Protein AF-A0AAT9P9F9-F1 (afdb_monomer)

Radius of gyration: 23.36 Å; Cα contacts (8 Å, |Δi|>4): 124; chains: 1; bounding box: 58×26×88 Å

Organism: NCBI:txid3039389

Structure (mmCIF, N/CA/C/O backbone):
data_AF-A0AAT9P9F9-F1
#
_entry.id   AF-A0AAT9P9F9-F1
#
loop_
_atom_site.group_PDB
_atom_site.id
_atom_site.type_symbol
_atom_site.label_atom_id
_atom_site.label_alt_id
_atom_site.label_comp_id
_atom_site.label_asym_id
_atom_site.label_entity_id
_atom_site.label_seq_id
_atom_site.pdbx_PDB_ins_code
_atom_site.Cartn_x
_atom_site.Cartn_y
_atom_site.Cartn_z
_atom_site.occupancy
_atom_site.B_iso_or_equiv
_atom_site.auth_seq_id
_atom_site.auth_comp_id
_atom_site.auth_asym_id
_atom_site.auth_atom_id
_atom_site.pdbx_PDB_model_num
ATOM 1 N N . MET A 1 1 ? 8.297 -2.705 21.765 1.00 57.44 1 MET A N 1
ATOM 2 C CA . MET A 1 1 ? 7.595 -2.407 20.505 1.00 57.44 1 MET A CA 1
ATOM 3 C C . MET A 1 1 ? 6.205 -2.991 20.633 1.00 57.44 1 MET A C 1
ATOM 5 O O . MET A 1 1 ? 6.099 -4.187 20.904 1.00 57.44 1 MET A O 1
ATOM 9 N N . ASP A 1 2 ? 5.169 -2.160 20.589 1.00 84.50 2 ASP A N 1
ATOM 10 C CA . ASP A 1 2 ? 3.793 -2.649 20.717 1.00 84.50 2 ASP A CA 1
ATOM 11 C C . ASP A 1 2 ? 3.358 -3.439 19.456 1.00 84.50 2 ASP A C 1
ATOM 13 O O . ASP A 1 2 ? 4.040 -3.430 18.427 1.00 84.50 2 ASP A O 1
ATOM 17 N N . GLU A 1 3 ? 2.269 -4.216 19.528 1.00 90.31 3 GLU A N 1
ATOM 18 C CA . GLU A 1 3 ? 1.810 -5.025 18.382 1.00 90.31 3 GLU A CA 1
ATOM 19 C C . GLU A 1 3 ? 1.449 -4.173 17.153 1.00 90.31 3 GLU A C 1
ATOM 21 O O . GLU A 1 3 ? 1.621 -4.630 16.022 1.00 90.31 3 GLU A O 1
ATOM 26 N N . LEU A 1 4 ? 0.954 -2.947 17.355 1.00 91.81 4 LEU A N 1
ATOM 27 C CA . LEU A 1 4 ? 0.575 -2.050 16.265 1.00 91.81 4 LEU A CA 1
ATOM 28 C C . LEU A 1 4 ? 1.821 -1.520 15.552 1.00 91.81 4 LEU A C 1
ATOM 30 O O . LEU A 1 4 ? 1.879 -1.543 14.328 1.00 91.81 4 LEU A O 1
ATOM 34 N N . GLU A 1 5 ? 2.830 -1.104 16.304 1.00 93.12 5 GLU A N 1
ATOM 35 C CA . GLU A 1 5 ? 4.119 -0.621 15.825 1.00 93.12 5 GLU A CA 1
ATOM 36 C C . GLU A 1 5 ? 4.848 -1.705 15.022 1.00 93.12 5 GLU A C 1
ATOM 38 O O . GLU A 1 5 ? 5.310 -1.443 13.913 1.00 93.12 5 GLU A O 1
ATOM 43 N N . ASN A 1 6 ? 4.835 -2.956 15.499 1.00 93.88 6 ASN A N 1
ATOM 44 C CA . ASN A 1 6 ? 5.340 -4.101 14.735 1.00 93.88 6 ASN A CA 1
ATOM 45 C C . ASN A 1 6 ? 4.597 -4.290 13.401 1.00 93.88 6 ASN A C 1
ATOM 47 O O . ASN A 1 6 ? 5.205 -4.623 12.383 1.00 93.88 6 ASN A O 1
ATOM 51 N N . ASP A 1 7 ? 3.276 -4.112 13.389 1.00 94.00 7 ASP A N 1
ATOM 52 C CA . ASP A 1 7 ? 2.460 -4.256 12.184 1.00 94.00 7 ASP A CA 1
ATOM 53 C C . ASP A 1 7 ? 2.666 -3.083 11.204 1.00 94.00 7 ASP A C 1
ATOM 55 O O . ASP A 1 7 ? 2.683 -3.300 9.990 1.00 94.00 7 ASP A O 1
ATOM 59 N N . ILE A 1 8 ? 2.877 -1.863 11.711 1.00 94.56 8 ILE A N 1
ATOM 60 C CA . ILE A 1 8 ? 3.256 -0.677 10.923 1.00 94.56 8 ILE A CA 1
ATOM 61 C C . ILE A 1 8 ? 4.634 -0.887 10.292 1.00 94.56 8 ILE A C 1
ATOM 63 O O . ILE A 1 8 ? 4.811 -0.620 9.104 1.00 94.56 8 ILE A O 1
ATOM 67 N N . GLU A 1 9 ? 5.593 -1.423 11.042 1.00 94.38 9 GLU A N 1
ATOM 68 C CA . GLU A 1 9 ? 6.934 -1.707 10.535 1.00 94.38 9 GLU A CA 1
ATOM 69 C C . GLU A 1 9 ? 6.909 -2.779 9.434 1.00 94.38 9 GLU A C 1
ATOM 71 O O . GLU A 1 9 ? 7.625 -2.669 8.440 1.00 94.38 9 GLU A O 1
ATOM 76 N N . ARG A 1 10 ? 6.029 -3.788 9.524 1.00 94.19 10 ARG A N 1
ATOM 77 C CA . ARG A 1 10 ? 5.829 -4.744 8.416 1.00 94.19 10 ARG A CA 1
ATOM 78 C C . ARG A 1 10 ? 5.251 -4.079 7.167 1.00 94.19 10 ARG A C 1
ATOM 80 O O . ARG A 1 10 ? 5.717 -4.371 6.065 1.00 94.19 10 ARG A O 1
ATOM 87 N N . LEU A 1 11 ? 4.288 -3.164 7.322 1.00 94.38 11 LEU A N 1
ATOM 88 C CA . LEU A 1 11 ? 3.783 -2.361 6.201 1.00 94.38 11 LEU A CA 1
ATOM 89 C C . LEU A 1 11 ? 4.886 -1.497 5.582 1.00 94.38 11 LEU A C 1
ATOM 91 O O . LEU A 1 11 ? 4.974 -1.393 4.362 1.00 94.38 11 LEU A O 1
ATOM 95 N N . LYS A 1 12 ? 5.745 -0.900 6.407 1.00 94.88 12 LYS A N 1
ATOM 96 C CA . LYS A 1 12 ? 6.886 -0.117 5.938 1.00 94.88 12 LYS A CA 1
ATOM 97 C C . LYS A 1 12 ? 7.833 -0.969 5.102 1.00 94.88 12 LYS A C 1
ATOM 99 O O . LYS A 1 12 ? 8.059 -0.647 3.941 1.00 94.88 12 LYS A O 1
ATOM 104 N N . LYS A 1 13 ? 8.277 -2.107 5.641 1.00 94.88 13 LYS A N 1
ATOM 105 C CA . LYS A 1 13 ? 9.203 -3.026 4.965 1.00 94.88 13 LYS A CA 1
ATOM 106 C C . LYS A 1 13 ? 8.674 -3.519 3.625 1.00 94.88 13 LYS A C 1
ATOM 108 O O . LYS A 1 13 ? 9.432 -3.589 2.662 1.00 94.88 13 LYS A O 1
ATOM 113 N N . ILE A 1 14 ? 7.381 -3.848 3.526 1.00 95.44 14 ILE A N 1
ATOM 114 C CA . ILE A 1 14 ? 6.821 -4.288 2.241 1.00 95.44 14 ILE A CA 1
ATOM 115 C C . ILE A 1 14 ? 6.774 -3.139 1.223 1.00 95.44 14 ILE A C 1
ATOM 117 O O . ILE A 1 14 ? 7.023 -3.384 0.049 1.00 95.44 14 ILE A O 1
ATOM 121 N N . ILE A 1 15 ? 6.523 -1.894 1.645 1.00 95.75 15 ILE A N 1
ATOM 122 C CA . ILE A 1 15 ? 6.526 -0.719 0.754 1.00 95.75 15 ILE A CA 1
ATOM 123 C C . ILE A 1 15 ? 7.952 -0.319 0.355 1.00 95.75 15 ILE A C 1
ATOM 125 O O . ILE A 1 15 ? 8.186 0.014 -0.802 1.00 95.75 15 ILE A O 1
ATOM 129 N N . GLU A 1 16 ? 8.916 -0.398 1.268 1.00 95.50 16 GLU A N 1
ATOM 130 C CA . GLU A 1 16 ? 10.337 -0.194 0.964 1.00 95.50 16 GLU A CA 1
ATOM 131 C C . GLU A 1 16 ? 10.855 -1.256 -0.006 1.00 95.50 16 GLU A C 1
ATOM 133 O O . GLU A 1 16 ? 11.588 -0.933 -0.934 1.00 95.50 16 GLU A O 1
ATOM 138 N N . ASN A 1 17 ? 10.410 -2.508 0.133 1.00 94.44 17 ASN A N 1
ATOM 139 C CA . ASN A 1 17 ? 10.701 -3.545 -0.850 1.00 94.44 17 ASN A CA 1
ATOM 140 C C . ASN A 1 17 ? 10.105 -3.191 -2.225 1.00 94.44 17 ASN A C 1
ATOM 142 O O . ASN A 1 17 ? 10.805 -3.280 -3.228 1.00 94.44 17 ASN A O 1
ATOM 146 N N . LEU A 1 18 ? 8.853 -2.710 -2.296 1.00 94.62 18 LEU A N 1
ATOM 147 C CA . LEU A 1 18 ? 8.296 -2.200 -3.561 1.00 94.62 18 LEU A CA 1
ATOM 148 C C . LEU A 1 18 ? 9.190 -1.112 -4.160 1.00 94.62 18 LEU A C 1
ATOM 150 O O . LEU A 1 18 ? 9.515 -1.177 -5.344 1.00 94.62 18 LEU A O 1
ATOM 154 N N . LEU A 1 19 ? 9.599 -0.137 -3.347 1.00 94.81 19 LEU A N 1
ATOM 155 C CA . LEU A 1 19 ? 10.474 0.951 -3.768 1.00 94.81 19 LEU A CA 1
ATOM 156 C C . LEU A 1 19 ? 11.797 0.420 -4.324 1.00 94.81 19 LEU A C 1
ATOM 158 O O . LEU A 1 19 ? 12.185 0.795 -5.429 1.00 94.81 19 LEU A O 1
ATOM 162 N N . GLU A 1 20 ? 12.464 -0.477 -3.606 1.00 94.31 20 GLU A N 1
ATOM 163 C CA . GLU A 1 20 ? 13.732 -1.052 -4.045 1.00 94.31 20 GLU A CA 1
ATOM 164 C C . GLU A 1 20 ? 13.571 -1.785 -5.374 1.00 94.31 20 GLU A C 1
ATOM 166 O O . GLU A 1 20 ? 14.307 -1.540 -6.329 1.00 94.31 20 GLU A O 1
ATOM 171 N N . ARG A 1 21 ? 12.519 -2.594 -5.494 1.00 92.31 21 ARG A N 1
ATOM 172 C CA . ARG A 1 21 ? 12.240 -3.336 -6.720 1.00 92.31 21 ARG A CA 1
ATOM 173 C C . ARG A 1 21 ? 11.961 -2.443 -7.920 1.00 92.31 21 ARG A C 1
ATOM 175 O O . ARG A 1 21 ? 12.352 -2.793 -9.029 1.00 92.31 21 ARG A O 1
ATOM 182 N N . THR A 1 22 ? 11.350 -1.273 -7.730 1.00 91.19 22 THR A N 1
ATOM 183 C CA . THR A 1 22 ? 11.144 -0.321 -8.836 1.00 91.19 22 THR A CA 1
ATOM 184 C C . THR A 1 22 ? 12.444 0.226 -9.428 1.00 91.19 22 THR A C 1
ATOM 186 O O . THR A 1 22 ? 12.432 0.700 -10.564 1.00 91.19 22 THR A O 1
ATOM 189 N N . LYS A 1 23 ? 13.574 0.156 -8.710 1.00 90.81 23 LYS A N 1
ATOM 190 C CA . LYS A 1 23 ? 14.862 0.682 -9.188 1.00 90.81 23 LYS A CA 1
ATOM 191 C C . LYS A 1 23 ? 15.474 -0.151 -10.314 1.00 90.81 23 LYS A C 1
ATOM 193 O O . LYS A 1 23 ? 16.249 0.406 -11.089 1.00 90.81 23 LYS A O 1
ATOM 198 N N . TYR A 1 24 ? 15.098 -1.425 -10.436 1.00 91.75 24 TYR A N 1
ATOM 199 C CA . TYR A 1 24 ? 15.589 -2.329 -11.485 1.00 91.75 24 TYR A CA 1
ATOM 200 C C . TYR A 1 24 ? 14.945 -2.105 -12.854 1.00 91.75 24 TYR A C 1
ATOM 202 O O . TYR A 1 24 ? 15.391 -2.691 -13.834 1.00 91.75 24 TYR A O 1
ATOM 210 N N . TYR A 1 25 ? 13.915 -1.263 -12.930 1.00 88.38 25 TYR A N 1
ATOM 211 C CA . TYR A 1 25 ? 13.144 -1.063 -14.148 1.00 88.38 25 TYR A CA 1
ATOM 212 C C . TYR A 1 25 ? 13.165 0.404 -14.578 1.00 88.38 25 TYR A C 1
ATOM 214 O O . TYR A 1 25 ? 13.230 1.343 -13.770 1.00 88.38 25 TYR A O 1
ATOM 222 N N . SER A 1 26 ? 13.094 0.611 -15.884 1.00 87.56 26 SER A N 1
ATOM 223 C CA . SER A 1 26 ? 12.934 1.922 -16.495 1.00 87.56 26 SER A CA 1
ATOM 224 C C . SER A 1 26 ? 11.503 2.446 -16.331 1.00 87.56 26 SER A C 1
ATOM 226 O O . SER A 1 26 ? 10.536 1.697 -16.169 1.00 87.56 26 SER A O 1
ATOM 228 N N . ALA A 1 27 ? 11.342 3.767 -16.427 1.00 83.88 27 ALA A N 1
ATOM 229 C CA . ALA A 1 27 ? 10.018 4.385 -16.407 1.00 83.88 27 ALA A CA 1
ATOM 230 C C . ALA A 1 27 ? 9.140 3.919 -17.582 1.00 83.88 27 ALA A C 1
ATOM 232 O O . ALA A 1 27 ? 7.933 3.763 -17.417 1.00 83.88 27 ALA A O 1
ATOM 233 N N . THR A 1 28 ? 9.741 3.652 -18.746 1.00 83.62 28 THR A N 1
ATOM 234 C CA . THR A 1 28 ? 9.040 3.139 -19.931 1.00 83.62 28 THR A CA 1
ATOM 235 C C . THR A 1 28 ? 8.462 1.753 -19.675 1.00 83.62 28 THR A C 1
ATOM 237 O O . THR A 1 28 ? 7.300 1.510 -19.993 1.00 83.62 28 THR A O 1
ATOM 240 N N . GLU A 1 29 ? 9.227 0.870 -19.027 1.00 85.19 29 GLU A N 1
ATOM 241 C CA . GLU A 1 29 ? 8.731 -0.443 -18.610 1.00 85.19 29 GLU A CA 1
ATOM 242 C C . GLU A 1 29 ? 7.588 -0.315 -17.605 1.00 85.19 29 GLU A C 1
ATOM 244 O O . GLU A 1 29 ? 6.678 -1.130 -17.624 1.00 85.19 29 GLU A O 1
ATOM 249 N N . PHE A 1 30 ? 7.551 0.717 -16.766 1.00 83.62 30 PHE A N 1
ATOM 250 C CA . PHE A 1 30 ? 6.453 0.918 -15.816 1.00 83.62 30 PHE A CA 1
ATOM 251 C C . PHE A 1 30 ? 5.198 1.586 -16.399 1.00 83.62 30 PHE A C 1
ATOM 253 O O . PHE A 1 30 ? 4.101 1.364 -15.889 1.00 83.62 30 PHE A O 1
ATOM 260 N N . ASN A 1 31 ? 5.329 2.361 -17.476 1.00 74.00 31 ASN A N 1
ATOM 261 C CA . ASN A 1 31 ? 4.277 3.234 -18.011 1.00 74.00 31 ASN A CA 1
ATOM 262 C C . ASN A 1 31 ? 3.159 2.522 -18.807 1.00 74.00 31 ASN A C 1
ATOM 264 O O . ASN A 1 31 ? 2.290 3.181 -19.373 1.00 74.00 31 ASN A O 1
ATOM 268 N N . CYS A 1 32 ? 3.137 1.190 -18.896 1.00 58.78 32 CYS A N 1
ATOM 269 C CA . CYS A 1 32 ? 2.104 0.474 -19.654 1.00 58.78 32 CYS A CA 1
ATOM 270 C C . CYS A 1 32 ? 0.735 0.493 -18.936 1.00 58.78 32 CYS A C 1
ATOM 272 O O . CYS A 1 32 ? 0.322 -0.499 -18.341 1.00 58.78 32 CYS A O 1
ATOM 274 N N . ASN A 1 33 ? 0.029 1.625 -19.021 1.00 64.00 33 ASN A N 1
ATOM 275 C CA . ASN A 1 33 ? -1.388 1.865 -18.701 1.00 64.00 33 ASN A CA 1
ATOM 276 C C . ASN A 1 33 ? -1.870 1.627 -17.254 1.00 64.00 33 ASN A C 1
ATOM 278 O O . ASN A 1 33 ? -3.011 1.969 -16.949 1.00 64.00 33 ASN A O 1
ATOM 282 N N . GLU A 1 34 ? -1.048 1.097 -16.342 1.00 74.31 34 GLU A N 1
ATOM 283 C CA . GLU A 1 34 ? -1.470 0.848 -14.952 1.00 74.31 34 GLU A CA 1
ATOM 284 C C . GLU A 1 34 ? -1.038 1.949 -13.961 1.00 74.31 34 GLU A C 1
ATOM 286 O O . GLU A 1 34 ? -1.786 2.243 -13.025 1.00 74.31 34 GLU A O 1
ATOM 291 N N . VAL A 1 35 ? 0.122 2.593 -14.158 1.00 78.94 35 VAL A N 1
ATOM 292 C CA . VAL A 1 35 ? 0.659 3.639 -13.261 1.00 78.94 35 VAL A CA 1
ATOM 293 C C . VAL A 1 35 ? 1.204 4.817 -14.082 1.00 78.94 35 VAL A C 1
ATOM 295 O O . VAL A 1 35 ? 2.090 4.604 -14.908 1.00 78.94 35 VAL A O 1
ATOM 298 N N . PRO A 1 36 ? 0.738 6.064 -13.860 1.00 83.94 36 PRO A N 1
ATOM 299 C CA . PRO A 1 36 ? 1.286 7.230 -14.552 1.00 83.94 36 PRO A CA 1
ATOM 300 C C . PRO A 1 36 ? 2.783 7.425 -14.276 1.00 83.94 36 PRO A C 1
ATOM 302 O O . PRO A 1 36 ? 3.213 7.342 -13.122 1.00 83.94 36 PRO A O 1
ATOM 305 N N . VAL A 1 37 ? 3.560 7.796 -15.302 1.00 84.38 37 VAL A N 1
ATOM 306 C CA . VAL A 1 37 ? 5.012 8.077 -15.197 1.00 84.38 37 VAL A CA 1
ATOM 307 C C . VAL A 1 37 ? 5.352 9.006 -14.032 1.00 84.38 37 VAL A C 1
ATOM 309 O O . VAL A 1 37 ? 6.264 8.733 -13.255 1.00 84.38 37 VAL A O 1
ATOM 312 N N . GLY A 1 38 ? 4.597 10.098 -13.875 1.00 86.44 38 GLY A N 1
ATOM 313 C CA . GLY A 1 38 ? 4.829 11.060 -12.797 1.00 86.44 38 GLY A CA 1
ATOM 314 C C . GLY A 1 38 ? 4.641 10.454 -11.404 1.00 86.44 38 GLY A C 1
ATOM 315 O O . GLY A 1 38 ? 5.398 10.766 -10.490 1.00 86.44 38 GLY A O 1
ATOM 316 N N . THR A 1 39 ? 3.670 9.553 -11.239 1.00 87.25 39 THR A N 1
ATOM 317 C CA . THR A 1 39 ? 3.447 8.827 -9.981 1.00 87.25 39 THR A CA 1
ATOM 318 C C . THR A 1 39 ? 4.587 7.855 -9.701 1.00 87.25 39 THR A C 1
ATOM 320 O O . THR A 1 39 ? 5.048 7.781 -8.566 1.00 87.25 39 THR A O 1
ATOM 323 N N . PHE A 1 40 ? 5.077 7.159 -10.728 1.00 87.75 40 PHE A N 1
ATOM 324 C CA . PHE A 1 40 ? 6.226 6.262 -10.615 1.00 87.75 40 PHE A CA 1
ATOM 325 C C . PHE A 1 40 ? 7.498 7.003 -10.176 1.00 87.75 40 PHE A C 1
ATOM 327 O O . PHE A 1 40 ? 8.140 6.590 -9.213 1.00 87.75 40 PHE A O 1
ATOM 334 N N . PHE A 1 41 ? 7.836 8.129 -10.814 1.00 89.25 41 PHE A N 1
ATOM 335 C CA . PHE A 1 41 ? 9.015 8.914 -10.430 1.00 89.25 41 PHE A CA 1
ATOM 336 C C . PHE A 1 41 ? 8.907 9.491 -9.022 1.00 89.25 41 PHE A C 1
ATOM 338 O O . PHE A 1 41 ? 9.868 9.401 -8.261 1.00 89.25 41 PHE A O 1
ATOM 345 N N . LYS A 1 42 ? 7.738 10.032 -8.653 1.00 90.56 42 LYS A N 1
ATOM 346 C CA . LYS A 1 42 ? 7.498 10.512 -7.286 1.00 90.56 42 LYS A CA 1
ATOM 347 C C . LYS A 1 42 ? 7.690 9.392 -6.270 1.00 90.56 42 LYS A C 1
ATOM 349 O O . LYS A 1 42 ? 8.371 9.600 -5.269 1.00 90.56 42 LYS A O 1
ATOM 354 N N . PHE A 1 43 ? 7.154 8.202 -6.548 1.00 92.25 43 PHE A N 1
ATOM 355 C CA . PHE A 1 43 ? 7.322 7.048 -5.666 1.00 92.25 43 PHE A CA 1
ATOM 356 C C . PHE A 1 43 ? 8.794 6.668 -5.522 1.00 92.25 43 PHE A C 1
ATOM 358 O O . PHE A 1 43 ? 9.277 6.549 -4.404 1.00 92.25 43 PHE A O 1
ATOM 365 N N . ARG A 1 44 ? 9.534 6.590 -6.633 1.00 90.44 44 ARG A N 1
ATOM 366 C CA . ARG A 1 44 ? 10.962 6.242 -6.645 1.00 90.44 44 ARG A CA 1
ATOM 367 C C . ARG A 1 44 ? 11.854 7.218 -5.863 1.00 90.44 44 ARG A C 1
ATOM 369 O O . ARG A 1 44 ? 12.922 6.825 -5.409 1.00 90.44 44 ARG A O 1
ATOM 376 N N . GLN A 1 45 ? 11.426 8.470 -5.727 1.00 90.75 45 GLN A N 1
ATOM 377 C CA . GLN A 1 45 ? 12.116 9.520 -4.969 1.00 90.75 45 GLN A CA 1
ATOM 378 C C . GLN A 1 45 ? 11.608 9.657 -3.524 1.00 90.75 45 GLN A C 1
ATOM 380 O O . GLN A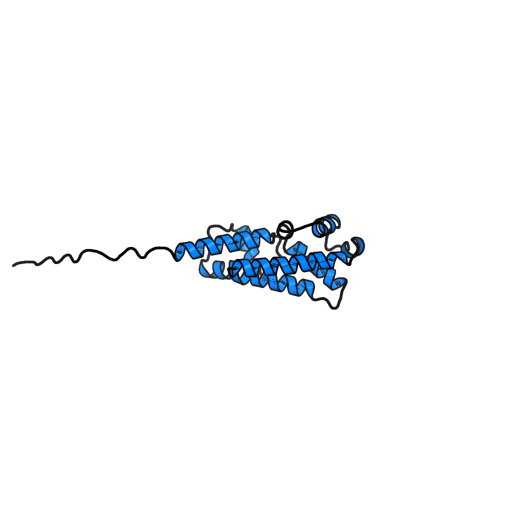 1 45 ? 12.059 10.536 -2.799 1.00 90.75 45 GLN A O 1
ATOM 385 N N . SER A 1 46 ? 10.630 8.847 -3.114 1.00 92.06 46 SER A N 1
ATOM 386 C CA . SER A 1 46 ? 10.031 8.947 -1.783 1.00 92.06 46 SER A CA 1
ATOM 387 C C . SER A 1 46 ? 10.901 8.277 -0.727 1.00 92.06 46 SER A C 1
ATOM 389 O O . SER A 1 46 ? 11.478 7.218 -0.964 1.00 92.06 46 SER A O 1
ATOM 391 N N . GLU A 1 47 ? 10.919 8.853 0.473 1.00 87.81 47 GLU A N 1
ATOM 392 C CA . GLU A 1 47 ? 11.705 8.353 1.599 1.00 87.81 47 GLU A CA 1
ATOM 393 C C . GLU A 1 47 ? 10.906 8.409 2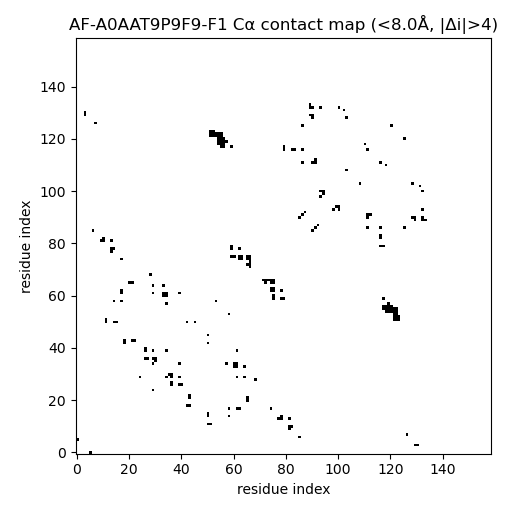.905 1.00 87.81 47 GLU A C 1
ATOM 395 O O . GLU A 1 47 ? 10.022 9.249 3.101 1.00 87.81 47 GLU A O 1
ATOM 400 N N . GLY A 1 48 ? 11.223 7.500 3.829 1.00 86.62 48 GLY A N 1
ATOM 401 C CA . GLY A 1 48 ? 10.676 7.510 5.182 1.00 86.62 48 GLY A CA 1
ATOM 402 C C . GLY A 1 48 ? 9.144 7.530 5.220 1.00 86.62 48 GLY A C 1
ATOM 403 O O . GLY A 1 48 ? 8.481 6.622 4.721 1.00 86.62 48 GLY A O 1
ATOM 404 N N . LYS A 1 49 ? 8.572 8.562 5.852 1.00 81.94 49 LYS A N 1
ATOM 405 C CA . LYS A 1 49 ? 7.117 8.683 6.055 1.00 81.94 49 LYS A CA 1
ATOM 406 C C . LYS A 1 49 ? 6.344 8.973 4.766 1.00 81.94 49 LYS A C 1
ATOM 408 O O . LYS A 1 49 ? 5.163 8.632 4.701 1.00 81.94 49 LYS A O 1
ATOM 413 N N . GLU A 1 50 ? 6.998 9.514 3.735 1.00 88.31 50 GLU A N 1
ATOM 414 C CA . GLU A 1 50 ? 6.354 9.825 2.451 1.00 88.31 50 GLU A CA 1
ATOM 415 C C . GLU A 1 50 ? 5.782 8.576 1.772 1.00 88.31 50 GLU A C 1
ATOM 417 O O . GLU A 1 50 ? 4.754 8.623 1.094 1.00 88.31 50 GLU A O 1
ATOM 422 N N . LEU A 1 51 ? 6.380 7.415 2.048 1.00 89.88 51 LEU A N 1
ATOM 423 C CA . LEU A 1 51 ? 5.917 6.120 1.559 1.00 89.88 51 LEU A CA 1
ATOM 424 C C . LEU A 1 51 ? 4.484 5.790 1.995 1.00 89.88 51 LEU A C 1
ATOM 426 O O . LEU A 1 51 ? 3.759 5.104 1.272 1.00 89.88 51 LEU A O 1
ATOM 430 N N . PHE A 1 52 ? 4.029 6.313 3.135 1.00 93.00 52 PHE A N 1
ATOM 431 C CA . PHE A 1 52 ? 2.674 6.070 3.623 1.00 93.00 52 PHE A CA 1
ATOM 432 C C . PHE A 1 52 ? 1.615 6.981 2.990 1.00 93.00 52 PHE A C 1
ATOM 434 O O . PHE A 1 52 ? 0.418 6.708 3.130 1.00 93.00 52 PHE A O 1
ATOM 441 N N . HIS A 1 53 ? 2.004 8.038 2.273 1.00 93.06 53 HIS A N 1
ATOM 442 C CA . HIS A 1 53 ? 1.049 8.943 1.627 1.00 93.06 53 HIS A CA 1
ATOM 443 C C . HIS A 1 53 ? 0.435 8.363 0.349 1.00 93.06 53 HIS A C 1
ATOM 445 O O . HIS A 1 53 ? -0.652 8.787 -0.056 1.00 93.06 53 HIS A O 1
ATOM 451 N N . TYR A 1 54 ? 1.056 7.339 -0.240 1.00 92.12 54 TYR A N 1
ATOM 452 C CA . TYR A 1 54 ? 0.522 6.660 -1.414 1.00 92.12 54 TYR A CA 1
ATOM 453 C C . TYR A 1 54 ? -0.759 5.890 -1.101 1.00 92.12 54 TYR A C 1
ATOM 455 O O . TYR A 1 54 ? -0.930 5.290 -0.033 1.00 92.12 54 TYR A O 1
ATOM 463 N N . GLN A 1 55 ? -1.676 5.903 -2.068 1.00 91.88 55 GLN A N 1
ATOM 464 C CA . GLN A 1 55 ? -2.895 5.110 -1.997 1.00 91.88 55 GLN A CA 1
ATOM 465 C C . GLN A 1 55 ? -2.564 3.616 -2.092 1.00 91.88 55 GLN A C 1
ATOM 467 O O . GLN A 1 55 ? -1.697 3.210 -2.869 1.00 91.88 55 GLN A O 1
ATOM 472 N N . ALA A 1 56 ? -3.278 2.787 -1.327 1.00 92.19 56 ALA A N 1
ATOM 473 C CA . ALA A 1 56 ? -3.084 1.339 -1.343 1.00 92.19 56 ALA A CA 1
ATOM 474 C C . ALA A 1 56 ? -3.308 0.744 -2.746 1.00 92.19 56 ALA A C 1
ATOM 476 O O . ALA A 1 56 ? -2.591 -0.168 -3.148 1.00 92.19 56 ALA A O 1
ATOM 477 N N . ASP A 1 57 ? -4.252 1.288 -3.521 1.00 91.38 57 ASP A N 1
ATOM 478 C CA . ASP A 1 57 ? -4.491 0.872 -4.907 1.00 91.38 57 ASP A CA 1
ATOM 479 C C . ASP A 1 57 ? -3.306 1.199 -5.834 1.00 91.38 57 ASP A C 1
ATOM 481 O O . ASP A 1 57 ? -2.974 0.410 -6.713 1.00 91.38 57 ASP A O 1
ATOM 485 N N . THR A 1 58 ? -2.644 2.334 -5.616 1.00 91.94 58 THR A N 1
ATOM 486 C CA . THR A 1 58 ? -1.491 2.800 -6.390 1.00 91.94 58 THR A CA 1
ATOM 487 C C . THR A 1 58 ? -0.285 1.911 -6.115 1.00 91.94 58 THR A C 1
ATOM 489 O O . THR A 1 58 ? 0.328 1.406 -7.052 1.00 91.94 58 THR A O 1
ATOM 492 N N . LEU A 1 59 ? 0.000 1.633 -4.841 1.00 93.88 59 LEU A N 1
ATOM 493 C CA . LEU A 1 59 ? 1.050 0.691 -4.442 1.00 93.88 59 LEU A CA 1
ATOM 494 C C . LEU A 1 59 ? 0.766 -0.725 -4.958 1.00 93.88 59 LEU A C 1
ATOM 496 O O . LEU A 1 59 ? 1.675 -1.409 -5.420 1.00 93.88 59 LEU A O 1
ATOM 500 N N . TYR A 1 60 ? -0.499 -1.148 -4.965 1.00 93.94 60 TYR A N 1
ATOM 501 C CA . TYR A 1 60 ? -0.889 -2.434 -5.538 1.00 93.94 60 TYR A CA 1
ATOM 502 C C . TYR A 1 60 ? -0.704 -2.492 -7.060 1.00 93.94 60 TYR A C 1
ATOM 504 O O . TYR A 1 60 ? -0.259 -3.515 -7.572 1.00 93.94 60 TYR A O 1
ATOM 512 N N . LYS A 1 61 ? -0.999 -1.411 -7.794 1.00 92.12 61 LYS A N 1
ATOM 513 C CA . LYS A 1 61 ? -0.724 -1.318 -9.239 1.00 92.12 61 LYS A CA 1
ATOM 514 C C . LYS A 1 61 ? 0.778 -1.376 -9.526 1.00 92.12 61 LYS A C 1
ATOM 516 O O . LYS A 1 61 ? 1.187 -2.105 -10.420 1.00 92.12 61 LYS A O 1
ATOM 521 N N . ILE A 1 62 ? 1.597 -0.692 -8.723 1.00 92.69 62 ILE A N 1
ATOM 522 C CA . ILE A 1 62 ? 3.065 -0.795 -8.788 1.00 92.69 62 ILE A CA 1
ATOM 523 C C . ILE A 1 62 ? 3.501 -2.249 -8.570 1.00 92.69 62 ILE A C 1
ATOM 525 O O . ILE A 1 62 ? 4.222 -2.803 -9.394 1.00 92.69 62 ILE A O 1
ATOM 529 N N . ALA A 1 63 ? 3.004 -2.895 -7.515 1.00 94.00 63 ALA A N 1
ATOM 530 C CA . ALA A 1 63 ? 3.314 -4.286 -7.200 1.00 94.00 63 ALA A CA 1
ATOM 531 C C . ALA A 1 63 ? 2.902 -5.257 -8.322 1.00 94.00 63 ALA A C 1
ATOM 533 O O . ALA A 1 63 ? 3.661 -6.151 -8.682 1.00 94.00 63 ALA A O 1
ATOM 534 N N . ARG A 1 64 ? 1.722 -5.058 -8.921 1.00 93.19 64 ARG A N 1
ATOM 535 C CA . ARG A 1 64 ? 1.258 -5.844 -10.074 1.00 93.19 64 ARG A CA 1
ATOM 536 C C . ARG A 1 64 ? 2.122 -5.634 -11.307 1.00 93.19 64 ARG A C 1
ATOM 538 O O . ARG A 1 64 ? 2.348 -6.588 -12.046 1.00 93.19 64 ARG A O 1
ATOM 545 N N . ARG A 1 65 ? 2.606 -4.411 -11.533 1.00 92.19 65 ARG A N 1
ATOM 546 C CA . ARG A 1 65 ? 3.502 -4.142 -12.654 1.00 92.19 65 ARG A CA 1
ATOM 547 C C . ARG A 1 65 ? 4.840 -4.850 -12.474 1.00 92.19 65 ARG A C 1
ATOM 549 O O . ARG A 1 65 ? 5.347 -5.401 -13.444 1.00 92.19 65 ARG A O 1
ATOM 556 N N . ILE A 1 66 ? 5.358 -4.895 -11.248 1.00 92.56 66 ILE A N 1
ATOM 557 C CA . ILE A 1 66 ? 6.552 -5.677 -10.915 1.00 92.56 66 ILE A CA 1
ATOM 558 C C . ILE A 1 66 ? 6.335 -7.160 -11.244 1.00 92.56 66 ILE A C 1
ATOM 560 O O . ILE A 1 66 ? 7.137 -7.719 -11.978 1.00 92.56 66 ILE A O 1
ATOM 564 N N . ASP A 1 67 ? 5.235 -7.773 -10.793 1.00 93.50 67 ASP A N 1
ATOM 565 C CA . ASP A 1 67 ? 4.934 -9.192 -11.079 1.00 93.50 67 ASP A CA 1
ATOM 566 C C . ASP A 1 67 ? 4.729 -9.474 -12.580 1.00 93.50 67 ASP A C 1
ATOM 568 O O . ASP A 1 67 ? 4.943 -10.583 -13.060 1.00 93.50 67 ASP A O 1
ATOM 572 N N . HIS A 1 68 ? 4.307 -8.472 -13.356 1.00 91.50 68 HIS A N 1
ATOM 573 C CA . HIS A 1 68 ? 4.241 -8.594 -14.812 1.00 91.50 68 HIS A CA 1
ATOM 574 C C . HIS A 1 68 ? 5.647 -8.646 -15.428 1.00 91.50 68 HIS A C 1
ATOM 576 O O . HIS A 1 68 ? 5.894 -9.443 -16.333 1.00 91.50 68 HIS A O 1
ATOM 582 N N . LEU A 1 69 ? 6.546 -7.767 -14.974 1.00 91.00 69 LEU A N 1
ATOM 583 C CA . LEU A 1 69 ? 7.916 -7.651 -15.483 1.00 91.00 69 LEU A CA 1
ATOM 584 C C . LEU A 1 69 ? 8.819 -8.793 -14.991 1.00 91.00 69 LEU A C 1
ATOM 586 O O . LEU A 1 69 ? 9.739 -9.190 -15.698 1.00 91.00 69 LEU A O 1
ATOM 590 N N . ASP A 1 70 ? 8.531 -9.344 -13.814 1.00 92.25 70 ASP A N 1
ATOM 591 C CA . ASP A 1 70 ? 9.187 -10.506 -13.222 1.00 92.25 70 ASP A CA 1
ATOM 592 C C . ASP A 1 70 ? 8.143 -11.571 -12.861 1.00 92.25 70 ASP A C 1
ATOM 594 O O . ASP A 1 70 ? 7.501 -11.516 -11.810 1.00 92.25 70 ASP A O 1
ATOM 598 N N . LYS A 1 71 ? 7.995 -12.555 -13.755 1.00 90.62 71 LYS A N 1
ATOM 599 C CA . LYS A 1 71 ? 6.956 -13.594 -13.683 1.00 90.62 71 LYS A CA 1
ATOM 600 C C . LYS A 1 71 ? 7.109 -14.553 -12.502 1.00 90.62 71 LYS A C 1
ATOM 602 O O . LYS A 1 71 ? 6.143 -15.237 -12.170 1.00 90.62 71 LYS A O 1
ATOM 607 N N . GLU A 1 72 ? 8.292 -14.636 -11.899 1.00 92.50 72 GLU A N 1
ATOM 608 C CA . GLU A 1 72 ? 8.521 -15.465 -10.708 1.00 92.50 72 GLU A CA 1
ATOM 609 C C . GLU A 1 72 ? 8.141 -14.727 -9.421 1.00 92.50 72 GLU A C 1
ATOM 611 O O . GLU A 1 72 ? 8.081 -15.315 -8.337 1.00 92.50 72 GLU A O 1
ATOM 616 N N . SER A 1 73 ? 7.837 -13.434 -9.526 1.00 92.75 73 SER A N 1
ATOM 617 C CA . SER A 1 73 ? 7.472 -12.637 -8.379 1.00 92.75 73 SER A CA 1
ATOM 618 C C . SER A 1 73 ? 6.034 -12.834 -7.903 1.00 92.75 73 SER A C 1
ATOM 620 O O . SER A 1 73 ? 5.103 -13.075 -8.667 1.00 92.75 73 SER A O 1
ATOM 622 N N . ASN A 1 74 ? 5.849 -12.663 -6.593 1.00 94.31 74 ASN A N 1
ATOM 623 C CA . ASN A 1 74 ? 4.559 -12.641 -5.911 1.00 94.31 74 ASN A CA 1
ATOM 624 C C . ASN A 1 74 ? 4.319 -11.320 -5.154 1.00 94.31 74 ASN A C 1
ATOM 626 O O . ASN A 1 74 ? 3.614 -11.286 -4.139 1.00 94.31 74 ASN A O 1
ATOM 630 N N . THR A 1 75 ? 4.935 -10.231 -5.602 1.00 93.75 75 THR A N 1
ATOM 631 C CA . THR A 1 75 ? 4.988 -8.944 -4.902 1.00 93.75 75 THR A CA 1
ATOM 632 C C . THR A 1 75 ? 3.601 -8.358 -4.674 1.00 93.75 75 THR A C 1
ATOM 634 O O . THR A 1 75 ? 3.297 -7.907 -3.565 1.00 93.75 75 THR A O 1
ATOM 637 N N . ALA A 1 76 ? 2.714 -8.417 -5.669 1.00 93.88 76 ALA A N 1
ATOM 638 C CA . ALA A 1 76 ? 1.340 -7.944 -5.533 1.00 93.88 76 ALA A CA 1
ATOM 639 C C . ALA A 1 76 ? 0.559 -8.758 -4.502 1.00 93.88 76 ALA A C 1
ATOM 641 O O . ALA A 1 76 ? -0.200 -8.195 -3.706 1.00 93.88 76 ALA A O 1
ATOM 642 N N . GLN A 1 77 ? 0.754 -10.077 -4.487 1.00 94.56 77 GLN A N 1
ATOM 643 C CA . GLN A 1 77 ? 0.092 -10.959 -3.533 1.00 94.56 77 GLN A CA 1
ATOM 644 C C . GLN A 1 77 ? 0.600 -10.718 -2.107 1.00 94.56 77 GLN A C 1
ATOM 646 O O . GLN A 1 77 ? -0.210 -10.609 -1.183 1.00 94.56 77 GLN A O 1
ATOM 651 N N . SER A 1 78 ? 1.913 -10.571 -1.933 1.00 94.81 78 SER A N 1
ATOM 652 C CA . SER A 1 78 ? 2.553 -10.266 -0.651 1.00 94.81 78 SER A CA 1
ATOM 653 C C . SER A 1 78 ? 2.088 -8.917 -0.097 1.00 94.81 78 SER A C 1
ATOM 655 O O . SER A 1 78 ? 1.609 -8.848 1.036 1.00 94.81 78 SER A O 1
ATOM 657 N N . PHE A 1 79 ? 2.092 -7.861 -0.918 1.00 95.31 79 PHE A N 1
ATOM 658 C CA . PHE A 1 79 ? 1.576 -6.545 -0.527 1.00 95.31 79 PHE A CA 1
ATOM 659 C C . PHE A 1 79 ? 0.095 -6.598 -0.136 1.00 95.31 79 PHE A C 1
ATOM 661 O O . PHE A 1 79 ? -0.305 -6.108 0.926 1.00 95.31 79 PHE A O 1
ATOM 668 N N . ARG A 1 80 ? -0.737 -7.253 -0.958 1.00 94.19 80 ARG A N 1
ATOM 669 C CA . ARG A 1 80 ? -2.166 -7.411 -0.671 1.00 94.19 80 ARG A CA 1
A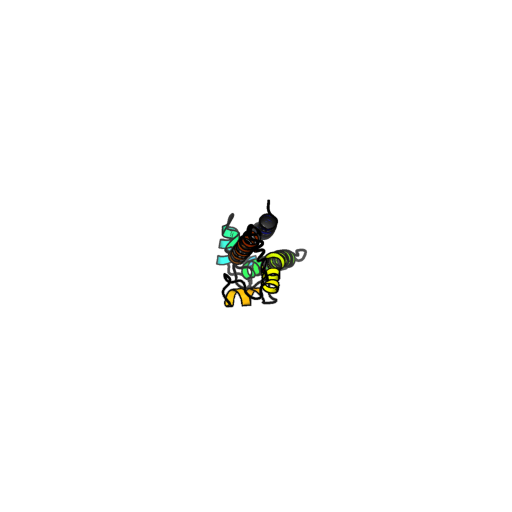TOM 670 C C . ARG A 1 80 ? -2.393 -8.141 0.647 1.00 94.19 80 ARG A C 1
ATOM 672 O O . ARG A 1 80 ? -3.281 -7.736 1.403 1.00 94.19 80 ARG A O 1
ATOM 679 N N . LYS A 1 81 ? -1.634 -9.204 0.917 1.00 94.00 81 LYS A N 1
ATOM 680 C CA . LYS A 1 81 ? -1.733 -9.995 2.147 1.00 94.00 81 LYS A CA 1
ATOM 681 C C . LYS A 1 81 ? -1.452 -9.133 3.376 1.00 94.00 81 LYS A C 1
ATOM 683 O O . LYS A 1 81 ? -2.295 -9.108 4.269 1.00 94.00 81 LYS A O 1
ATOM 688 N N . GLU A 1 82 ? -0.353 -8.381 3.386 1.00 94.50 82 GLU A N 1
ATOM 689 C CA . GLU A 1 82 ? 0.035 -7.549 4.534 1.00 94.50 82 GLU A CA 1
ATOM 690 C C . GLU A 1 82 ? -0.982 -6.438 4.823 1.00 94.50 82 GLU A C 1
ATOM 692 O O . GLU A 1 82 ? -1.484 -6.326 5.943 1.00 94.50 82 GLU A O 1
ATOM 697 N N . VAL A 1 83 ? -1.396 -5.675 3.807 1.00 93.69 83 VAL A N 1
ATOM 698 C CA . VAL A 1 83 ? -2.409 -4.616 3.982 1.00 93.69 83 VAL A CA 1
ATOM 699 C C . VAL A 1 83 ? -3.751 -5.198 4.433 1.00 93.69 83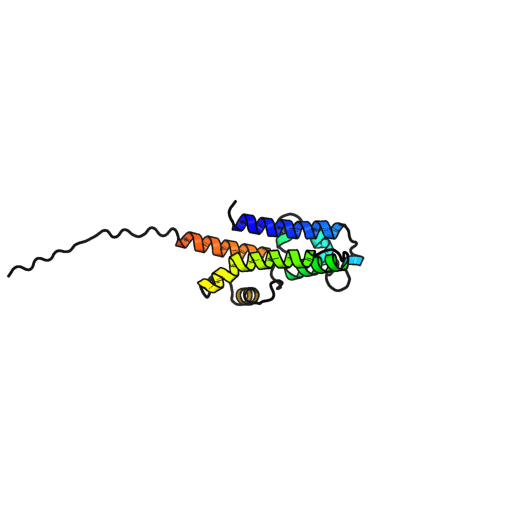 VAL A C 1
ATOM 701 O O . VAL A 1 83 ? -4.439 -4.616 5.276 1.00 93.69 83 VAL A O 1
ATOM 704 N N . THR A 1 84 ? -4.143 -6.358 3.894 1.00 92.06 84 THR A N 1
ATOM 705 C CA . THR A 1 84 ? -5.389 -7.031 4.292 1.00 92.06 84 THR A CA 1
ATOM 706 C C . THR A 1 84 ? -5.313 -7.509 5.737 1.00 92.06 84 THR A C 1
ATOM 708 O O . THR A 1 84 ? -6.267 -7.301 6.484 1.00 92.06 84 THR A O 1
ATOM 711 N N . ALA A 1 85 ? -4.191 -8.102 6.149 1.00 92.12 85 ALA A N 1
ATOM 712 C CA . ALA A 1 85 ? -3.971 -8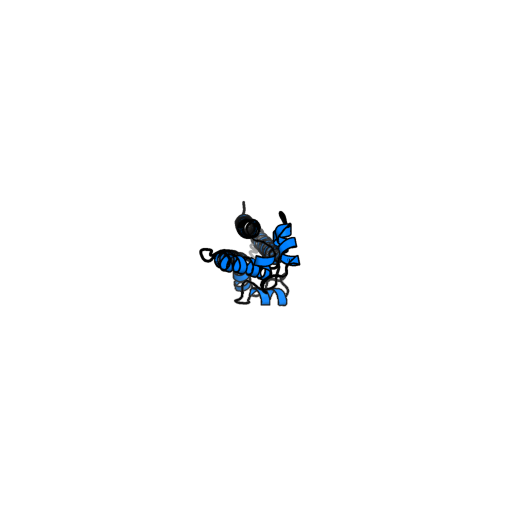.556 7.517 1.00 92.12 85 ALA A CA 1
ATOM 713 C C . ALA A 1 85 ? -4.018 -7.384 8.507 1.00 92.12 85 ALA A C 1
ATOM 715 O O . ALA A 1 85 ? -4.759 -7.451 9.491 1.00 92.12 85 ALA A O 1
ATOM 716 N N . PHE A 1 86 ? -3.329 -6.280 8.200 1.00 93.25 86 PHE A N 1
ATOM 717 C CA . PHE A 1 86 ? -3.351 -5.063 9.012 1.00 93.25 86 PHE A CA 1
ATOM 718 C C . PHE A 1 86 ? -4.777 -4.523 9.174 1.00 93.25 86 PHE A C 1
ATOM 720 O O . PHE A 1 86 ? -5.278 -4.349 10.287 1.00 93.25 86 PHE A O 1
ATOM 727 N N . LYS A 1 87 ? -5.479 -4.325 8.051 1.00 90.81 87 LYS A N 1
ATOM 728 C CA . LYS A 1 87 ? -6.869 -3.850 8.021 1.00 90.81 87 LYS A CA 1
ATOM 729 C C . LYS A 1 87 ? -7.801 -4.772 8.811 1.00 90.81 87 LYS A C 1
ATOM 731 O O . LYS A 1 87 ? -8.684 -4.297 9.528 1.00 90.81 87 LYS A O 1
ATOM 736 N N . GLN A 1 88 ? -7.628 -6.085 8.679 1.00 89.75 88 GLN A N 1
ATOM 737 C CA . GLN A 1 88 ? -8.453 -7.074 9.362 1.00 89.75 88 GLN A CA 1
ATOM 738 C C . GLN A 1 88 ? -8.261 -7.010 10.880 1.00 89.75 88 GLN A C 1
ATOM 740 O O . GLN A 1 88 ? -9.250 -6.995 11.618 1.00 89.75 88 GLN A O 1
ATOM 745 N N . ARG A 1 89 ? -7.004 -6.954 11.330 1.00 89.81 89 ARG A N 1
ATOM 746 C CA . ARG A 1 89 ? -6.629 -6.955 12.746 1.00 89.81 89 ARG A CA 1
ATOM 747 C C . ARG A 1 89 ? -7.066 -5.678 13.457 1.00 89.81 89 ARG A C 1
ATOM 749 O O . ARG A 1 89 ? -7.711 -5.776 14.497 1.00 89.81 89 ARG A O 1
ATOM 756 N N . TRP A 1 90 ? -6.769 -4.516 12.882 1.00 89.31 90 TRP A N 1
ATOM 757 C CA . TRP A 1 90 ? -6.898 -3.240 13.593 1.00 89.31 90 TRP A CA 1
ATOM 758 C C . TRP A 1 90 ? -8.201 -2.498 13.330 1.00 89.31 90 TRP A C 1
ATOM 760 O O . TRP A 1 90 ? -8.652 -1.737 14.177 1.00 89.31 90 TRP A O 1
ATOM 770 N N . ILE A 1 91 ? -8.832 -2.720 12.175 1.00 86.25 91 ILE A N 1
ATOM 771 C CA . ILE A 1 91 ? -10.005 -1.941 11.767 1.00 86.25 91 ILE A CA 1
ATOM 772 C C . ILE A 1 91 ? -11.251 -2.819 11.729 1.00 86.25 91 ILE A C 1
ATOM 774 O O . ILE A 1 91 ? -12.226 -2.552 12.428 1.00 86.25 91 ILE A O 1
ATOM 778 N N . LEU A 1 92 ? -11.243 -3.893 10.936 1.00 85.31 92 LEU A N 1
ATOM 779 C CA . LEU A 1 92 ? -12.450 -4.700 10.722 1.00 85.31 92 LEU A CA 1
ATOM 780 C C . LEU A 1 92 ? -12.893 -5.454 11.975 1.00 85.31 92 LEU A C 1
ATOM 782 O O . LEU A 1 92 ? -14.098 -5.562 12.208 1.00 85.31 92 LEU A O 1
ATOM 786 N N . LYS A 1 93 ? -11.953 -5.947 12.789 1.00 82.75 93 LYS A N 1
ATOM 787 C CA . LYS A 1 93 ? -12.264 -6.580 14.078 1.00 82.75 93 LYS A CA 1
ATOM 788 C C . LYS A 1 93 ? -13.042 -5.629 14.991 1.00 82.75 93 LYS A C 1
ATOM 790 O O . LYS A 1 93 ? -14.067 -6.017 15.543 1.00 82.75 93 LYS A O 1
ATOM 795 N N . GLU A 1 94 ? -12.614 -4.376 15.080 1.00 80.06 94 GLU A N 1
ATOM 796 C CA . GLU A 1 94 ? -13.239 -3.388 15.963 1.00 80.06 94 GLU A CA 1
ATOM 797 C C . GLU A 1 94 ? -14.561 -2.848 15.410 1.00 80.06 94 GLU A C 1
ATOM 799 O O . GLU A 1 94 ? -15.526 -2.702 16.161 1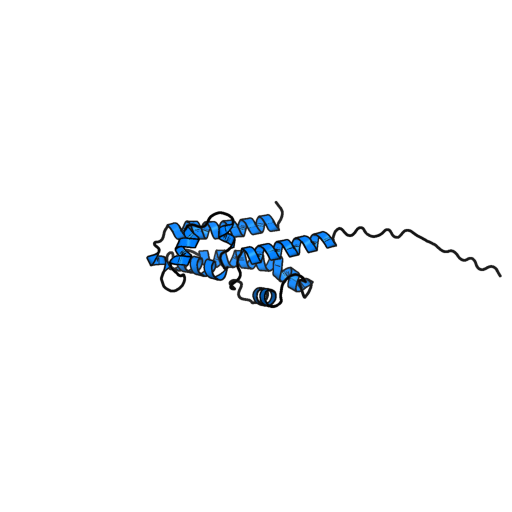.00 80.06 94 GLU A O 1
ATOM 804 N N . ILE A 1 95 ? -14.679 -2.681 14.088 1.00 78.94 95 ILE A N 1
ATOM 805 C CA . ILE A 1 95 ? -15.968 -2.382 13.443 1.00 78.94 95 ILE A CA 1
ATOM 806 C C . ILE A 1 95 ? -17.001 -3.467 13.765 1.00 78.94 95 ILE A C 1
ATOM 808 O O . ILE A 1 95 ? -18.151 -3.141 14.051 1.00 78.94 95 ILE A O 1
ATOM 812 N N . LYS A 1 96 ? -16.607 -4.747 13.717 1.00 78.31 96 LYS A N 1
ATOM 813 C CA . LYS A 1 96 ? -17.502 -5.865 14.048 1.00 78.31 96 LYS A CA 1
ATOM 814 C C . LYS A 1 96 ? -17.928 -5.851 15.517 1.00 78.31 96 LYS A C 1
ATOM 816 O O . LYS A 1 96 ? -19.078 -6.159 15.794 1.00 78.31 96 LYS A O 1
ATOM 821 N N . ARG A 1 97 ? -17.030 -5.489 16.443 1.00 77.06 97 ARG A N 1
ATOM 822 C CA . ARG A 1 97 ? -17.329 -5.454 17.885 1.00 77.06 97 ARG A CA 1
ATOM 823 C C . ARG A 1 97 ? -18.237 -4.298 18.291 1.00 77.06 97 ARG A C 1
ATOM 825 O O . ARG A 1 97 ? -19.121 -4.499 19.111 1.00 77.06 97 ARG A O 1
ATOM 832 N N . LYS A 1 98 ? -17.993 -3.094 17.767 1.00 73.06 98 LYS A N 1
ATOM 833 C CA . LYS A 1 98 ? -18.649 -1.863 18.245 1.00 73.06 98 LYS A CA 1
ATOM 834 C C . LYS A 1 98 ? -19.737 -1.335 17.308 1.00 73.06 98 LYS A C 1
ATOM 836 O O . LYS A 1 98 ? -20.421 -0.381 17.656 1.00 73.06 98 LYS A O 1
ATOM 841 N N . GLY A 1 99 ? -19.903 -1.918 16.115 1.00 63.53 99 GLY A N 1
ATOM 842 C CA . GLY A 1 99 ? -20.914 -1.539 15.116 1.00 63.53 99 GLY A CA 1
ATOM 843 C C . GLY A 1 99 ? -20.632 -0.206 14.410 1.00 63.53 99 GLY A C 1
ATOM 844 O O . GLY A 1 99 ? -20.803 -0.100 13.192 1.00 63.53 99 GLY A O 1
ATOM 845 N N . ASN A 1 100 ? -20.123 0.784 15.143 1.00 64.62 100 ASN A N 1
ATOM 846 C CA . ASN A 1 100 ? -19.683 2.075 14.645 1.00 64.62 100 ASN A CA 1
ATOM 847 C C . ASN A 1 100 ? -18.448 2.545 15.428 1.00 64.62 100 ASN A C 1
ATOM 849 O O . ASN A 1 100 ? -18.394 2.435 16.651 1.00 64.62 100 ASN A O 1
ATOM 853 N N . ILE A 1 101 ? -17.444 3.069 14.725 1.00 67.94 101 ILE A N 1
ATOM 854 C CA . ILE A 1 101 ? -16.271 3.675 15.362 1.00 67.94 101 ILE A CA 1
ATOM 855 C C . ILE A 1 101 ? -16.505 5.178 15.292 1.00 67.94 101 ILE A C 1
ATOM 857 O O . ILE A 1 101 ? -16.432 5.745 14.206 1.00 67.94 101 ILE A O 1
ATOM 861 N N . SER A 1 102 ? -16.796 5.814 16.432 1.00 61.56 102 SER A N 1
ATOM 862 C CA . SER A 1 102 ? -17.242 7.219 16.542 1.00 61.56 102 SER A CA 1
ATOM 863 C C . SER A 1 102 ? -16.323 8.260 15.883 1.00 61.56 102 SER A C 1
ATOM 865 O O . SER A 1 102 ? -16.714 9.410 15.724 1.00 61.56 102 SER A O 1
ATOM 867 N N . ARG A 1 103 ? -15.115 7.863 15.467 1.00 69.50 103 ARG A N 1
ATOM 868 C CA . ARG A 1 103 ? -14.107 8.710 14.813 1.00 69.50 103 ARG A CA 1
ATOM 869 C C . ARG A 1 103 ? -13.816 8.349 13.351 1.00 69.50 103 ARG A C 1
ATOM 871 O O . ARG A 1 103 ? -12.892 8.904 12.764 1.00 69.50 103 ARG A O 1
ATOM 878 N N . ILE A 1 104 ? -14.559 7.418 12.750 1.00 73.06 104 ILE A N 1
ATOM 879 C CA . ILE A 1 104 ? -14.434 7.078 11.325 1.00 73.06 104 ILE A CA 1
ATOM 880 C C . ILE A 1 104 ? -15.707 7.517 10.616 1.00 73.06 104 ILE A C 1
ATOM 882 O O . ILE A 1 104 ? -16.794 7.034 10.926 1.00 73.06 104 ILE A O 1
ATOM 886 N N . ASN A 1 105 ? -15.577 8.420 9.643 1.00 77.94 105 ASN A N 1
ATOM 887 C CA . ASN A 1 105 ? -16.729 8.849 8.858 1.00 77.94 105 ASN A CA 1
ATOM 888 C C . ASN A 1 105 ? -17.325 7.677 8.049 1.00 77.94 105 ASN A C 1
ATOM 890 O O . ASN A 1 105 ? -16.650 6.691 7.731 1.00 77.94 105 ASN A O 1
ATOM 894 N N . TYR A 1 106 ? -18.599 7.804 7.680 1.00 76.44 106 TYR A N 1
ATOM 895 C CA . TYR A 1 106 ? -19.341 6.752 6.983 1.00 76.44 106 TYR A CA 1
ATOM 896 C C . TYR A 1 106 ? -18.680 6.303 5.667 1.00 76.44 106 TYR A C 1
ATOM 898 O O . TYR A 1 106 ? -18.621 5.106 5.380 1.00 76.44 106 TYR A O 1
ATOM 906 N N . HIS A 1 107 ? -18.140 7.232 4.872 1.00 78.81 107 HIS A N 1
ATOM 907 C CA . HIS A 1 107 ? -17.524 6.911 3.582 1.00 78.81 107 HIS A CA 1
ATOM 908 C C . HIS A 1 107 ? -16.244 6.082 3.736 1.00 78.81 107 HIS A C 1
ATOM 910 O O . HIS A 1 107 ? -16.066 5.080 3.039 1.00 78.81 107 HIS A O 1
ATOM 916 N N . THR A 1 108 ? -15.379 6.446 4.679 1.00 78.88 108 THR A N 1
ATOM 917 C CA . THR A 1 108 ? -14.168 5.694 5.017 1.00 78.88 108 THR A CA 1
ATOM 918 C C . THR A 1 108 ? -14.525 4.337 5.611 1.00 78.88 108 THR A C 1
ATOM 920 O O . THR A 1 108 ? -13.953 3.321 5.221 1.00 78.88 108 THR A O 1
ATOM 923 N N . LEU A 1 109 ? -15.547 4.278 6.468 1.00 77.31 109 LEU A N 1
ATOM 924 C CA . LEU A 1 109 ? -16.054 3.024 7.016 1.00 77.31 109 LEU A CA 1
ATOM 925 C C . LEU A 1 109 ? -16.581 2.091 5.916 1.00 77.31 109 LEU A C 1
ATOM 927 O O . LEU A 1 109 ? -16.282 0.897 5.925 1.00 77.31 109 LEU A O 1
ATOM 931 N N . LYS A 1 110 ? -17.311 2.625 4.929 1.00 79.81 110 LYS A N 1
ATOM 932 C CA . LYS A 1 110 ? -17.776 1.883 3.747 1.00 79.81 110 LYS A CA 1
ATOM 933 C C . LYS A 1 110 ? -16.597 1.357 2.921 1.00 79.81 110 LYS A C 1
ATOM 935 O O . LYS A 1 110 ? -16.595 0.183 2.552 1.00 79.81 110 LYS A O 1
ATOM 940 N N . LYS A 1 111 ? -15.559 2.176 2.699 1.00 80.25 111 LYS A N 1
ATOM 941 C CA . LYS A 1 111 ? -14.303 1.741 2.056 1.00 80.25 111 LYS A CA 1
ATOM 942 C C . LYS A 1 111 ? -13.605 0.642 2.861 1.00 80.25 111 LYS A C 1
ATOM 944 O O . LYS A 1 111 ? -13.080 -0.303 2.278 1.00 80.25 111 LYS A O 1
ATOM 949 N N . PHE A 1 112 ? -13.612 0.702 4.188 1.00 80.25 112 PHE A N 1
ATOM 950 C CA . PHE A 1 112 ? -13.036 -0.366 4.997 1.00 80.25 112 PHE A CA 1
ATOM 951 C C . PHE A 1 112 ? -13.874 -1.641 4.951 1.00 80.25 112 PHE A C 1
ATOM 953 O O . PHE A 1 112 ? -13.318 -2.711 4.744 1.00 80.25 112 PHE A O 1
ATOM 960 N N . ARG A 1 113 ? -15.200 -1.561 5.025 1.00 78.56 113 ARG A N 1
ATOM 961 C CA . ARG A 1 113 ? -16.081 -2.740 4.950 1.00 78.56 113 ARG A CA 1
ATOM 962 C C . ARG A 1 113 ? -16.061 -3.448 3.592 1.00 78.56 113 ARG A C 1
ATOM 964 O O . ARG A 1 113 ? -16.406 -4.624 3.524 1.00 78.56 113 ARG A O 1
ATOM 971 N N . SER A 1 114 ? -15.659 -2.760 2.525 1.00 78.12 114 SER A N 1
ATOM 972 C CA . SER A 1 114 ? -15.500 -3.374 1.206 1.00 78.12 114 SER A CA 1
ATOM 973 C C . SER A 1 114 ? -14.527 -4.559 1.244 1.00 78.12 114 SER A C 1
ATOM 975 O O . SER A 1 114 ? -13.447 -4.480 1.843 1.00 78.12 114 SER A O 1
ATOM 977 N N . LYS A 1 115 ? -14.904 -5.639 0.540 1.00 69.44 115 LYS A N 1
ATOM 978 C CA . LYS A 1 115 ? -14.065 -6.828 0.308 1.00 69.44 115 LYS A CA 1
ATOM 979 C C . LYS A 1 115 ? -12.790 -6.499 -0.474 1.00 69.44 115 LYS A C 1
ATOM 981 O O . LYS A 1 115 ? -11.826 -7.257 -0.408 1.00 69.44 115 LYS A O 1
ATOM 986 N N . ASN A 1 116 ? -12.765 -5.373 -1.189 1.00 74.31 116 ASN A N 1
ATOM 987 C CA . ASN A 1 116 ? -11.548 -4.883 -1.812 1.00 74.31 116 ASN A CA 1
ATOM 988 C C . ASN A 1 116 ? -10.672 -4.201 -0.744 1.00 74.31 116 ASN A C 1
ATOM 990 O O . ASN A 1 116 ? -11.042 -3.172 -0.174 1.00 74.31 116 ASN A O 1
ATOM 994 N N . SER A 1 117 ? -9.528 -4.805 -0.421 1.00 64.62 117 SER A N 1
ATOM 995 C CA . SER A 1 117 ? -8.538 -4.238 0.503 1.00 64.62 117 SER A CA 1
ATOM 996 C C . SER A 1 117 ? -7.666 -3.158 -0.138 1.00 64.62 117 SER A C 1
ATOM 998 O O . SER A 1 117 ? -6.964 -2.458 0.579 1.00 64.62 117 SER A O 1
ATOM 1000 N N . MET A 1 118 ? -7.761 -2.978 -1.456 1.00 79.88 118 MET A N 1
ATOM 1001 C CA . MET A 1 118 ? -6.995 -2.013 -2.244 1.00 79.88 118 MET A CA 1
ATOM 1002 C C . MET A 1 118 ? -7.894 -0.868 -2.716 1.00 79.88 118 MET A C 1
ATOM 1004 O O . MET A 1 118 ? -7.967 -0.566 -3.903 1.00 79.88 118 MET A O 1
ATOM 1008 N N . ASN A 1 119 ? -8.656 -0.271 -1.797 1.00 74.69 119 ASN A N 1
ATOM 1009 C CA . ASN A 1 119 ? -9.437 0.923 -2.123 1.00 74.69 119 ASN A CA 1
ATOM 1010 C C . ASN A 1 119 ? -8.535 2.164 -2.109 1.00 74.69 119 ASN A C 1
ATOM 1012 O O . ASN A 1 119 ? -7.476 2.167 -1.487 1.00 74.69 119 ASN A O 1
ATOM 1016 N N . SER A 1 120 ? -9.000 3.242 -2.739 1.00 73.31 120 SER A N 1
ATOM 1017 C CA . SER A 1 120 ? -8.342 4.551 -2.776 1.00 73.31 120 SER A CA 1
ATOM 1018 C C . SER A 1 120 ? -8.415 5.264 -1.414 1.00 73.31 120 SER A C 1
ATOM 1020 O O . SER A 1 120 ? -9.197 6.197 -1.188 1.00 73.31 120 SER A O 1
ATOM 1022 N N . TYR A 1 121 ? -7.636 4.751 -0.463 1.00 82.56 121 TYR A N 1
ATOM 1023 C CA . TYR A 1 121 ? -7.204 5.394 0.776 1.00 82.56 121 TYR A CA 1
ATOM 1024 C C . TYR A 1 121 ? -5.679 5.271 0.876 1.00 82.56 121 TYR A C 1
ATOM 1026 O O . TYR A 1 121 ? -5.106 4.318 0.345 1.00 82.56 121 TYR A O 1
ATOM 1034 N N . SER A 1 122 ? -5.018 6.220 1.540 1.00 90.19 122 SER A N 1
ATOM 1035 C CA . SER A 1 122 ? -3.574 6.127 1.778 1.00 90.19 122 SER A CA 1
ATOM 1036 C C . SER A 1 122 ? -3.252 5.142 2.898 1.00 90.19 122 SER A C 1
ATOM 1038 O O . SER A 1 122 ? -4.078 4.893 3.783 1.00 90.19 122 SER A O 1
ATOM 1040 N N . ILE A 1 123 ? -2.041 4.587 2.882 1.00 92.81 123 ILE A N 1
ATOM 1041 C CA . ILE A 1 123 ? -1.549 3.745 3.982 1.00 92.81 123 ILE A CA 1
ATOM 1042 C C . ILE A 1 123 ? -1.551 4.534 5.296 1.00 92.81 123 ILE A C 1
ATOM 1044 O O . ILE A 1 123 ? -1.977 4.011 6.322 1.00 92.81 123 ILE A O 1
ATOM 1048 N N . ASN A 1 124 ? -1.222 5.826 5.250 1.00 93.12 124 ASN A N 1
ATOM 1049 C CA . ASN A 1 124 ? -1.304 6.711 6.405 1.00 93.12 124 ASN A CA 1
ATOM 1050 C C . ASN A 1 124 ? -2.728 6.782 6.980 1.00 93.12 124 ASN A C 1
ATOM 1052 O O . ASN A 1 124 ? -2.902 6.669 8.186 1.00 93.12 124 ASN A O 1
ATOM 1056 N N . THR A 1 125 ? -3.769 6.882 6.142 1.00 90.44 125 THR A N 1
ATOM 1057 C CA . THR A 1 125 ? -5.163 6.828 6.621 1.00 90.44 125 THR A CA 1
ATOM 1058 C C . THR A 1 125 ? -5.454 5.523 7.367 1.00 90.44 125 THR A C 1
ATOM 1060 O O . THR A 1 125 ? -6.124 5.543 8.399 1.00 90.44 125 THR A O 1
ATOM 1063 N N . LEU A 1 126 ? -4.947 4.389 6.876 1.00 89.50 126 LEU A N 1
ATOM 1064 C CA . LEU A 1 126 ? -5.105 3.094 7.538 1.00 89.50 126 LEU A CA 1
ATOM 1065 C C . LEU A 1 126 ? -4.435 3.088 8.924 1.00 89.50 126 LEU A C 1
ATOM 1067 O O . LEU A 1 126 ? -5.062 2.678 9.902 1.00 89.50 126 LEU A O 1
ATOM 1071 N N . ILE A 1 127 ? -3.202 3.592 9.001 1.00 92.69 127 ILE A N 1
ATOM 1072 C CA . ILE A 1 127 ? -2.405 3.686 10.232 1.00 92.69 127 ILE A CA 1
ATOM 1073 C C . ILE A 1 127 ? -3.073 4.622 11.243 1.00 92.69 127 ILE A C 1
ATOM 1075 O O . ILE A 1 127 ? -3.378 4.200 12.356 1.00 92.69 127 ILE A O 1
ATOM 1079 N N . THR A 1 128 ? -3.413 5.851 10.844 1.00 91.00 128 THR A N 1
ATOM 1080 C CA . THR A 1 128 ? -4.063 6.841 11.718 1.00 91.00 128 THR A CA 1
ATOM 1081 C C . THR A 1 128 ? -5.356 6.299 12.328 1.00 91.00 128 THR A C 1
ATOM 1083 O O . THR A 1 128 ? -5.670 6.559 13.492 1.00 91.00 128 THR A O 1
ATOM 1086 N N . HIS A 1 129 ? -6.147 5.535 11.571 1.00 88.88 129 HIS A N 1
ATOM 1087 C CA . HIS A 1 129 ? -7.353 4.924 12.122 1.00 88.88 129 HIS A CA 1
ATOM 1088 C C . HIS A 1 129 ? -7.046 3.793 13.107 1.00 88.88 129 HIS A C 1
ATOM 1090 O O . HIS A 1 129 ? -7.703 3.730 14.146 1.00 88.88 129 HIS A O 1
ATOM 1096 N N . ALA A 1 130 ? -6.049 2.951 12.832 1.00 90.00 130 ALA A N 1
ATOM 1097 C CA . ALA A 1 130 ? -5.611 1.910 13.760 1.00 90.00 130 ALA A CA 1
ATOM 1098 C C . ALA A 1 130 ? -5.112 2.496 15.095 1.00 90.00 130 ALA A C 1
ATOM 1100 O O . ALA A 1 130 ? -5.570 2.075 16.157 1.00 90.00 130 ALA A O 1
ATOM 1101 N N . GLU A 1 131 ? -4.277 3.535 15.052 1.00 90.81 131 GLU A N 1
ATOM 1102 C CA . GLU A 1 131 ? -3.783 4.239 16.245 1.00 90.81 131 GLU A CA 1
ATOM 1103 C C . GLU A 1 131 ? -4.928 4.835 17.074 1.00 90.81 131 GLU A C 1
ATOM 1105 O O . GLU A 1 131 ? -4.967 4.714 18.300 1.00 90.81 131 GLU A O 1
ATOM 1110 N N . ASN A 1 132 ? -5.905 5.462 16.414 1.00 87.19 132 ASN A N 1
ATOM 1111 C CA . ASN A 1 132 ? -7.071 6.025 17.093 1.00 87.19 132 ASN A CA 1
ATOM 1112 C C . ASN A 1 132 ? -7.913 4.948 17.789 1.00 87.19 132 ASN A C 1
ATOM 1114 O O . ASN A 1 132 ? -8.394 5.164 18.902 1.00 87.19 132 ASN A O 1
ATOM 1118 N N . IL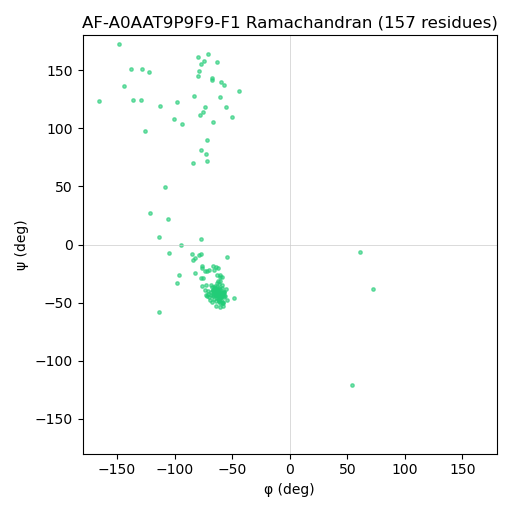E A 1 133 ? -8.089 3.791 17.151 1.00 85.50 133 ILE A N 1
ATOM 1119 C CA . ILE A 1 133 ? -8.814 2.650 17.718 1.00 85.50 133 ILE A CA 1
ATOM 1120 C C . ILE A 1 133 ? -8.083 2.088 18.944 1.00 85.50 133 ILE A C 1
ATOM 1122 O O . ILE A 1 133 ? -8.720 1.808 19.966 1.00 85.50 133 ILE A O 1
ATOM 1126 N N . GLN A 1 134 ? -6.758 1.953 18.870 1.00 86.06 134 GLN A N 1
ATOM 1127 C CA . GLN A 1 134 ? -5.935 1.460 19.974 1.00 86.06 134 GLN A CA 1
ATOM 1128 C C . GLN A 1 134 ? -6.000 2.407 21.182 1.00 86.06 134 GLN A C 1
ATOM 1130 O O . GLN A 1 134 ? -6.280 1.963 22.295 1.00 86.06 134 GLN A O 1
ATOM 1135 N N . LYS A 1 135 ? -5.868 3.725 20.962 1.00 83.94 135 LYS A N 1
ATOM 1136 C CA . LYS A 1 135 ? -5.983 4.748 22.020 1.00 83.94 135 LYS A CA 1
ATOM 1137 C C . LYS A 1 135 ? -7.317 4.679 22.764 1.00 83.94 135 LYS A C 1
ATOM 1139 O O . LYS A 1 135 ? -7.331 4.738 23.991 1.00 83.94 135 LYS A O 1
ATOM 1144 N N . VAL A 1 136 ? -8.428 4.524 22.036 1.00 76.94 136 VAL A N 1
ATOM 1145 C CA . VAL A 1 136 ? -9.773 4.381 22.630 1.00 76.94 136 VAL A CA 1
ATOM 1146 C C . VAL A 1 136 ? -9.896 3.076 23.418 1.00 76.94 136 VAL A C 1
ATOM 1148 O O . VAL A 1 136 ? -10.521 3.037 24.473 1.00 76.94 136 VAL A O 1
ATOM 1151 N N . SER A 1 137 ? -9.303 1.990 22.926 1.00 71.94 137 SER A N 1
ATOM 1152 C CA . SER A 1 137 ? -9.369 0.693 23.608 1.00 71.94 137 SER A CA 1
ATOM 1153 C C . SER A 1 137 ? -8.620 0.715 24.944 1.00 71.94 137 SER A C 1
ATOM 1155 O O . SER A 1 137 ? -9.156 0.230 25.936 1.00 71.94 137 SER A O 1
ATOM 1157 N N . ASN A 1 138 ? -7.461 1.376 24.997 1.00 67.12 138 ASN A N 1
ATOM 1158 C CA . ASN A 1 138 ? -6.653 1.511 26.214 1.00 67.12 138 ASN A CA 1
ATOM 1159 C C . ASN A 1 138 ? -7.250 2.491 27.243 1.00 67.12 138 ASN A C 1
ATOM 1161 O O . ASN A 1 138 ? -6.953 2.403 28.430 1.00 67.12 138 ASN A O 1
ATOM 1165 N N . THR A 1 139 ? -8.099 3.434 26.821 1.00 60.22 139 THR A N 1
ATOM 1166 C CA . THR A 1 139 ? -8.786 4.345 27.759 1.00 60.22 139 THR A CA 1
ATOM 1167 C C . THR A 1 139 ? -9.957 3.668 28.470 1.00 60.22 139 THR A C 1
ATOM 1169 O O . THR A 1 139 ? -10.239 3.998 29.617 1.00 60.22 139 THR A O 1
ATOM 1172 N N . HIS A 1 140 ? -10.600 2.676 27.847 1.00 54.75 140 HIS A N 1
ATOM 1173 C CA . HIS A 1 140 ? -11.673 1.910 28.489 1.00 54.75 140 HIS A CA 1
ATOM 1174 C C . HIS A 1 140 ? -11.174 0.876 29.511 1.00 54.75 140 HIS A C 1
ATOM 1176 O O . HIS A 1 140 ? -11.949 0.484 30.377 1.00 54.75 140 HIS A O 1
ATOM 1182 N N . THR A 1 141 ? -9.904 0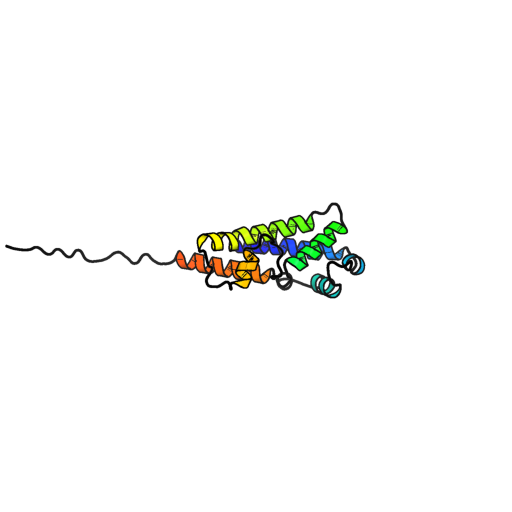.463 29.460 1.00 51.66 141 THR A N 1
ATOM 1183 C CA . THR A 1 141 ? -9.307 -0.457 30.448 1.00 51.66 141 THR A CA 1
ATOM 1184 C C . THR A 1 141 ? -8.800 0.239 31.712 1.00 51.66 141 THR A C 1
ATOM 1186 O O . THR A 1 141 ? -8.555 -0.434 32.702 1.00 51.66 141 THR A O 1
ATOM 1189 N N . ASN A 1 142 ? -8.679 1.571 31.705 1.00 42.19 142 ASN A N 1
ATOM 1190 C CA . ASN A 1 142 ? -8.145 2.359 32.824 1.00 42.19 142 ASN A CA 1
ATOM 1191 C C . ASN A 1 142 ? -9.227 3.128 33.596 1.00 42.19 142 ASN A C 1
ATOM 1193 O O . ASN A 1 142 ? -8.921 4.122 34.249 1.00 42.19 142 ASN A O 1
ATOM 1197 N N . THR A 1 143 ? -10.493 2.707 33.523 1.00 39.53 143 THR A N 1
ATOM 1198 C CA . THR A 1 143 ? -11.490 3.241 34.460 1.00 39.53 143 THR A CA 1
ATOM 1199 C C . THR A 1 143 ? -11.221 2.565 35.804 1.00 39.53 143 THR A C 1
ATOM 1201 O O . THR A 1 143 ? -11.377 1.345 35.867 1.00 39.53 143 THR A O 1
ATOM 1204 N N . PRO A 1 144 ? -10.794 3.285 36.861 1.00 42.28 144 PRO A N 1
ATOM 1205 C CA . PRO A 1 144 ? -10.757 2.682 38.180 1.00 42.28 144 PRO A CA 1
ATOM 1206 C C . PRO A 1 144 ? -12.190 2.276 38.506 1.00 42.28 144 PRO A C 1
ATOM 1208 O O . PRO A 1 144 ? -13.109 3.093 38.371 1.00 42.28 144 PRO A O 1
ATOM 1211 N N . GLU A 1 145 ? -12.393 1.013 38.881 1.00 43.94 145 GLU A N 1
ATOM 1212 C CA . GLU A 1 145 ? -13.623 0.607 39.546 1.00 43.94 145 GLU A CA 1
ATOM 1213 C C . GLU A 1 145 ? -13.828 1.591 40.697 1.00 43.94 145 GLU A C 1
ATOM 1215 O O . GLU A 1 145 ? -13.031 1.645 41.634 1.00 43.94 145 GLU A O 1
ATOM 1220 N N . LYS A 1 146 ? -14.839 2.461 40.579 1.00 43.59 146 LYS A N 1
ATOM 1221 C CA . LYS A 1 146 ? -15.258 3.286 41.706 1.00 43.59 146 LYS A CA 1
ATOM 1222 C C . LYS A 1 146 ? -15.561 2.318 42.841 1.00 43.59 146 LYS A C 1
ATOM 1224 O O . LYS A 1 146 ? -16.430 1.459 42.682 1.00 43.59 146 LYS A O 1
ATOM 1229 N N . GLY A 1 147 ? -14.809 2.471 43.929 1.00 42.03 147 GLY A N 1
ATOM 1230 C CA . GLY A 1 147 ? -14.973 1.718 45.160 1.00 42.03 147 GLY A CA 1
ATOM 1231 C C . GLY A 1 147 ? -16.444 1.607 45.536 1.00 42.03 147 GLY A C 1
ATOM 1232 O O . GLY A 1 147 ? -17.194 2.585 45.491 1.00 42.03 147 GLY A O 1
ATOM 1233 N N . LYS A 1 148 ? -16.857 0.383 45.853 1.00 44.72 148 LYS A N 1
ATOM 1234 C CA . LYS A 1 148 ? -18.109 0.109 46.550 1.00 44.72 148 LYS A CA 1
ATOM 1235 C C . LYS A 1 148 ? -17.868 0.265 48.053 1.00 44.72 148 LYS A C 1
ATOM 1237 O O . LYS A 1 148 ? -17.915 -0.721 48.770 1.00 44.72 148 LYS A O 1
ATOM 1242 N N . ASP A 1 149 ? -17.661 1.499 48.485 1.00 44.84 149 ASP A N 1
ATOM 1243 C CA . ASP A 1 149 ? -17.757 1.950 49.878 1.00 44.84 149 ASP A CA 1
ATOM 1244 C C . ASP A 1 149 ? -18.687 3.180 49.787 1.00 44.84 149 ASP A C 1
ATOM 1246 O O . ASP A 1 149 ? -18.476 4.028 48.921 1.00 44.84 149 ASP A O 1
ATOM 1250 N N . ASP A 1 150 ? -19.823 3.369 50.456 1.00 38.97 150 ASP A N 1
ATOM 1251 C CA . ASP A 1 150 ? -20.486 2.847 51.654 1.00 38.97 150 ASP A CA 1
ATOM 1252 C C . ASP A 1 150 ? -22.025 2.912 51.367 1.00 38.97 150 ASP A C 1
ATOM 1254 O O . ASP A 1 150 ? -22.436 3.454 50.343 1.00 38.97 150 ASP A O 1
ATOM 1258 N N . VAL A 1 151 ? -23.017 2.417 52.117 1.00 45.34 151 VAL A N 1
ATOM 1259 C CA . VAL A 1 151 ? -23.301 2.492 53.554 1.00 45.34 151 VAL A CA 1
ATOM 1260 C C . VAL A 1 151 ? -24.376 1.434 53.855 1.00 45.34 151 VAL A C 1
ATOM 1262 O O . VAL A 1 151 ? -25.473 1.455 53.291 1.00 45.34 151 VAL A O 1
ATOM 1265 N N . ASN A 1 152 ? -24.082 0.526 54.783 1.00 40.41 152 ASN A N 1
ATOM 1266 C CA . ASN A 1 152 ? -25.042 -0.403 55.374 1.00 40.41 152 ASN A CA 1
ATOM 1267 C C . ASN A 1 152 ? -25.990 0.366 56.316 1.00 40.41 152 ASN A C 1
ATOM 1269 O O . ASN A 1 152 ? -25.704 0.550 57.498 1.00 40.41 152 ASN A O 1
ATOM 1273 N N . GLY A 1 153 ? -27.105 0.864 55.782 1.00 39.31 153 GLY A N 1
ATOM 1274 C CA . GLY A 1 153 ? -28.161 1.514 56.557 1.00 39.31 153 GLY A CA 1
ATOM 1275 C C . GLY A 1 153 ? -29.037 0.498 57.290 1.00 39.31 153 GLY A C 1
ATOM 1276 O O . GLY A 1 153 ? -30.130 0.177 56.829 1.00 39.31 153 GLY A O 1
ATOM 1277 N N . GLN A 1 154 ? -28.590 0.010 58.449 1.00 42.00 154 GLN A N 1
ATOM 1278 C CA . GLN A 1 154 ? -29.463 -0.689 59.395 1.00 42.00 154 GLN A CA 1
ATOM 1279 C C . GLN A 1 154 ? -30.496 0.294 59.970 1.00 42.00 154 GLN A C 1
ATOM 1281 O O . GLN A 1 154 ? -30.183 1.101 60.841 1.00 42.00 154 GLN A O 1
ATOM 1286 N N . ARG A 1 155 ? -31.754 0.201 59.526 1.00 41.84 155 ARG A N 1
ATOM 1287 C CA . ARG A 1 155 ? -32.903 0.694 60.299 1.00 41.84 155 ARG A CA 1
ATOM 1288 C C . ARG A 1 155 ? -33.456 -0.464 61.126 1.00 41.84 155 ARG A C 1
ATOM 1290 O O . ARG A 1 155 ? -34.123 -1.343 60.590 1.00 41.84 155 ARG A O 1
ATOM 1297 N N . LYS A 1 156 ? -33.169 -0.462 62.431 1.00 42.00 156 LYS A N 1
ATOM 1298 C CA . LYS A 1 156 ? -33.958 -1.208 63.419 1.00 42.00 156 LYS A CA 1
ATOM 1299 C C . LYS A 1 156 ? -35.281 -0.467 63.610 1.00 42.00 156 LYS A C 1
ATOM 1301 O O . LYS A 1 156 ? -35.267 0.688 64.023 1.00 42.00 156 LYS A O 1
ATOM 1306 N N . PHE A 1 157 ? -36.391 -1.125 63.298 1.00 44.25 157 PHE A N 1
ATOM 1307 C CA . PHE A 1 157 ? -37.705 -0.727 63.791 1.00 44.25 157 PHE A CA 1
ATOM 1308 C C . PHE A 1 157 ? -37.877 -1.316 65.194 1.00 44.25 157 PHE A C 1
ATOM 1310 O O . PHE A 1 157 ? -37.618 -2.501 65.403 1.00 44.25 157 PHE A O 1
ATOM 1317 N N . ILE A 1 158 ? -38.231 -0.451 66.141 1.00 45.38 158 ILE A N 1
ATOM 1318 C CA . ILE A 1 158 ? -38.756 -0.801 67.459 1.00 45.38 158 ILE A CA 1
ATOM 1319 C C . ILE A 1 158 ? -40.270 -0.661 67.331 1.00 45.38 158 ILE A C 1
ATOM 1321 O O . ILE A 1 158 ? -40.721 0.426 66.978 1.00 45.38 158 ILE A O 1
ATOM 1325 N N . GLU A 1 159 ? -40.997 -1.738 67.605 1.00 41.75 159 GLU A N 1
ATOM 1326 C CA . GLU A 1 159 ? -42.297 -1.762 68.292 1.00 41.75 159 GLU A CA 1
ATOM 1327 C C . GLU A 1 159 ? -42.517 -3.170 68.855 1.00 41.75 159 GLU A C 1
ATOM 1329 O O . GLU A 1 159 ? -42.252 -4.147 68.114 1.00 41.75 159 GLU A O 1
#

Foldseek 3Di:
DDPLVVLVVLLVVLLVVLLVLLVVDDLVLLPPPQAHSVRSVVSNPDDDPSSQQDALLRSLSSQVSSCVVPVVDPSSVSSQVSLVVLLVVQPVVVCVVPVDDPPADPVNNVVSPDPDSRDGDTNVVSSVSSVVSVVVVVVVVPDPPPDPDDDDDDDDDDD

Secondary structure (DSSP, 8-state):
--HHHHHHHHHHHHHHHHHHHHTTS-HHHHTTTTS-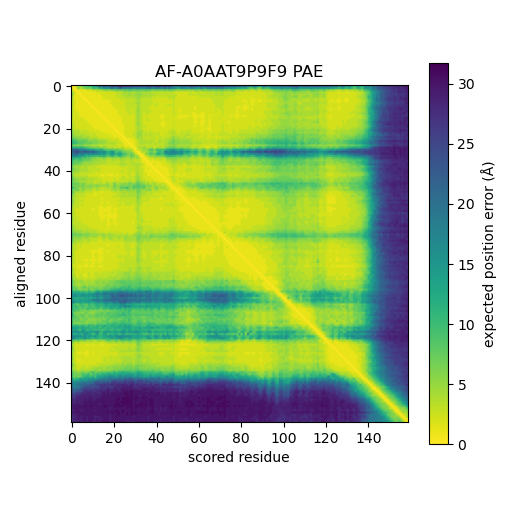HHHHHHHHT--GGGGGGSBHHHHHHHHHHHHHHSTT--HHHHHHHHHHHHHIIIIIHHHHHHSS-TTS-HHHHHHHHSS-S--S-BHHHHHHHHHHHHHHHHHHTT-------------PPP-

Sequence (159 aa):
MDELENDIERLKKIIENLLERTKYYSATEFNCNEVPVGTFFKFRQSEGKELFHYQADTLYKIARRIDHLDKESNTAQSFRKEVTAFKQRWILKEIKRKGNISRINYHTLKKFRSKNSMNSYSINTLITHAENIQKVSNTHTNTPEKGKDDVNGQRKFIE

Solvent-accessible surface area (backbone atoms only — not comparable to full-atom values): 9458 Å² total; per-residue (Å²): 131,55,77,65,56,54,52,50,50,52,55,47,52,53,51,52,48,51,47,58,59,53,70,82,52,56,64,74,77,54,42,75,87,69,45,58,54,69,58,52,54,53,54,69,71,48,57,81,73,55,62,31,67,46,31,39,35,56,55,42,41,51,25,44,52,48,26,68,79,36,77,90,50,58,51,32,59,52,49,51,49,53,55,38,49,51,45,44,67,50,44,50,51,50,39,70,73,60,75,61,54,98,87,56,57,69,69,60,47,52,52,64,71,39,91,56,75,54,43,93,45,28,46,43,59,56,49,56,50,31,53,53,49,51,56,55,56,59,56,69,72,66,63,73,78,76,72,97,74,86,79,92,80,82,78,82,83,86,132

pLDDT: mean 80.73, std 16.59, range [38.97, 95.75]

Mean predicted aligned error: 9.77 Å